Protein AF-A0A7C4GS16-F1 (afdb_monomer_lite)

Secondary structure (DSSP, 8-state):
-EEE---S---HHHHHHHHH-GGGEEEHHHHHH-GGG------GGGGGGHHHH-PPTT--EEE-SPPP-SHHHHHHHHHHHHHHHHTT--EEE----SSPPHHHHHHHHHHHT-SEE---S-S-HHHHHHHHTTSSSEE-PPPTT-----

Radius of gyration: 22.61 Å; chains: 1; bounding box: 45×37×54 Å

Structure (mmCIF, N/CA/C/O backbone):
data_AF-A0A7C4GS16-F1
#
_entry.id   AF-A0A7C4GS16-F1
#
loop_
_atom_site.group_PDB
_atom_site.id
_atom_site.type_symbol
_atom_site.label_atom_id
_atom_site.label_alt_id
_atom_site.label_comp_id
_atom_site.label_asym_id
_atom_site.label_entity_id
_atom_site.label_seq_id
_atom_site.pdbx_PDB_ins_code
_atom_site.Cartn_x
_atom_site.Cartn_y
_atom_site.Cartn_z
_atom_site.occupancy
_atom_site.B_iso_or_equiv
_atom_site.auth_seq_id
_atom_site.auth_comp_id
_atom_site.auth_asym_id
_atom_site.auth_atom_id
_atom_site.pdbx_PDB_model_num
ATOM 1 N N . MET A 1 1 ? -18.574 12.890 7.267 1.00 84.12 1 MET A N 1
ATOM 2 C CA . MET A 1 1 ? -18.112 13.097 8.654 1.00 84.12 1 MET A CA 1
ATOM 3 C C . MET A 1 1 ? -16.601 13.258 8.629 1.00 84.12 1 MET A C 1
ATOM 5 O O . MET A 1 1 ? -15.991 12.814 7.667 1.00 84.12 1 MET A O 1
ATOM 9 N N . VAL A 1 2 ? -16.020 13.928 9.618 1.00 89.62 2 VAL A N 1
ATOM 10 C CA . VAL A 1 2 ? -14.580 14.162 9.761 1.00 89.62 2 VAL A CA 1
ATOM 11 C C . VAL A 1 2 ? -14.151 13.515 11.068 1.00 89.62 2 VAL A C 1
ATOM 13 O O . VAL A 1 2 ? -14.653 13.891 12.125 1.00 89.62 2 VAL A O 1
ATOM 16 N N . PHE A 1 3 ? -13.255 12.534 10.999 1.00 90.75 3 PHE A N 1
ATOM 17 C CA . PHE A 1 3 ? -12.679 11.936 12.197 1.00 90.75 3 PHE A CA 1
ATOM 18 C C . PHE A 1 3 ? -11.596 12.857 12.766 1.00 90.75 3 PHE A C 1
ATOM 20 O O . PHE A 1 3 ? -10.610 13.163 12.093 1.00 90.75 3 PHE A O 1
ATOM 27 N N . ARG A 1 4 ? -11.792 13.327 13.999 1.00 88.94 4 ARG A N 1
ATOM 28 C CA . ARG A 1 4 ? -10.823 14.132 14.740 1.00 88.94 4 ARG A CA 1
ATOM 29 C C . ARG A 1 4 ? -9.923 13.203 15.546 1.00 88.94 4 ARG A C 1
ATOM 31 O O . ARG A 1 4 ? -10.329 12.707 16.593 1.00 88.94 4 ARG A O 1
ATOM 38 N N . LYS A 1 5 ? -8.698 13.035 15.057 1.00 83.69 5 LYS A N 1
ATOM 39 C CA . LYS A 1 5 ? -7.623 12.295 15.726 1.00 83.69 5 LYS A CA 1
ATOM 40 C C . LYS A 1 5 ? -7.205 12.981 17.031 1.00 83.69 5 LYS A C 1
ATOM 42 O O . LYS A 1 5 ? -7.205 14.217 17.097 1.00 83.69 5 LYS A O 1
ATOM 47 N N . SER A 1 6 ? -6.801 12.190 18.023 1.00 78.81 6 SER A N 1
ATOM 48 C CA . SER A 1 6 ? -6.117 12.681 19.224 1.00 78.81 6 SER A CA 1
ATOM 49 C C . SER A 1 6 ? -4.746 13.242 18.828 1.00 78.81 6 SER A C 1
ATOM 51 O O . SER A 1 6 ? -3.915 12.516 18.292 1.00 78.81 6 SER A O 1
ATOM 53 N N . LYS A 1 7 ? -4.514 14.545 19.028 1.00 78.50 7 LYS A N 1
ATOM 54 C CA . LYS A 1 7 ? -3.251 15.212 18.668 1.00 78.50 7 LYS A CA 1
ATOM 55 C C . LYS A 1 7 ? -2.955 16.387 19.592 1.00 78.50 7 LYS A C 1
ATOM 57 O O . LYS A 1 7 ? -3.867 17.114 19.983 1.00 78.50 7 LYS A O 1
ATOM 62 N N . GLU A 1 8 ? -1.674 16.614 19.866 1.00 77.75 8 GLU A N 1
ATOM 63 C CA . GLU A 1 8 ? -1.223 17.737 20.698 1.00 77.75 8 GLU A CA 1
ATOM 64 C C . GLU A 1 8 ? -1.373 19.087 19.986 1.00 77.75 8 GLU A C 1
ATOM 66 O O . GLU A 1 8 ? -1.731 20.091 20.601 1.00 77.75 8 GLU A O 1
ATOM 71 N N . ARG A 1 9 ? -1.130 19.124 18.667 1.00 85.88 9 ARG A N 1
ATOM 72 C CA . ARG A 1 9 ? -1.177 20.355 17.870 1.00 85.88 9 ARG A CA 1
ATOM 73 C C . ARG A 1 9 ? -2.302 20.320 16.844 1.00 85.88 9 ARG A C 1
ATOM 75 O O . ARG A 1 9 ? -2.371 19.432 16.002 1.00 85.88 9 ARG A O 1
ATOM 82 N N . ILE A 1 10 ? -3.147 21.347 16.874 1.00 87.69 10 ILE A N 1
ATOM 83 C CA . ILE A 1 10 ? -4.171 21.606 15.857 1.00 87.69 10 ILE A CA 1
ATOM 84 C C . ILE A 1 10 ? -3.669 22.719 14.933 1.00 87.69 10 ILE A C 1
ATOM 86 O O . ILE A 1 10 ? -3.370 23.822 15.394 1.00 87.69 10 ILE A O 1
ATOM 90 N N . TYR A 1 11 ? -3.574 22.451 13.630 1.00 91.81 11 TYR A N 1
ATOM 91 C CA . TYR A 1 11 ? -3.209 23.471 12.650 1.00 91.81 11 TYR A CA 1
ATOM 92 C C . TYR A 1 11 ? -4.380 24.422 12.366 1.00 91.81 11 TYR A C 1
ATOM 94 O O . TYR A 1 11 ? -5.551 24.067 12.506 1.00 91.81 11 TYR A O 1
ATOM 102 N N . ALA A 1 12 ? -4.071 25.641 11.916 1.00 93.81 12 ALA A N 1
ATOM 103 C CA . ALA A 1 12 ? -5.084 26.664 11.641 1.00 93.81 12 ALA A CA 1
ATOM 104 C C . ALA A 1 12 ? -6.135 26.202 10.614 1.00 93.81 12 ALA A C 1
ATOM 106 O O . ALA A 1 12 ? -7.324 26.445 10.803 1.00 93.81 12 ALA A O 1
ATOM 107 N N . TRP A 1 13 ? -5.714 25.483 9.568 1.00 93.62 13 TRP A N 1
ATOM 108 C CA . TRP A 1 13 ? -6.625 24.937 8.558 1.00 93.62 13 TRP A CA 1
ATOM 109 C C . TRP A 1 13 ? -7.568 23.869 9.136 1.00 93.62 13 TRP A C 1
ATOM 111 O O . TRP A 1 13 ? -8.729 23.788 8.746 1.00 93.62 13 TRP A O 1
ATOM 121 N N . GLU A 1 14 ? -7.111 23.084 10.113 1.00 91.25 14 GLU A N 1
ATOM 122 C CA . GLU A 1 14 ? -7.947 22.078 10.776 1.00 91.25 14 GLU A CA 1
ATOM 123 C C . GLU A 1 14 ? -8.989 22.749 11.653 1.00 91.25 14 GLU A C 1
ATOM 125 O O . GLU A 1 14 ? -10.154 22.368 11.616 1.00 91.25 14 GLU A O 1
ATOM 130 N N . LYS A 1 15 ? -8.591 23.793 12.387 1.00 91.31 15 LYS A N 1
ATOM 131 C CA . LYS A 1 15 ? -9.518 24.594 13.188 1.00 91.31 15 LYS A CA 1
ATOM 132 C C . LYS A 1 15 ? -10.648 25.159 12.322 1.00 91.31 15 LYS A C 1
ATOM 134 O O . LYS A 1 15 ? -11.808 25.006 12.685 1.00 91.31 15 LYS A O 1
ATOM 139 N N . GLN A 1 16 ? -10.325 25.685 11.138 1.00 93.56 16 GLN A N 1
ATOM 140 C CA . GLN A 1 16 ? -11.329 26.168 10.181 1.00 93.56 16 GLN A CA 1
ATOM 141 C C . GLN A 1 16 ? -12.309 25.068 9.744 1.00 93.56 16 GLN A C 1
ATOM 143 O O . GLN A 1 16 ? -13.507 25.320 9.645 1.00 93.56 16 GLN A O 1
ATOM 148 N N . ILE A 1 17 ? -11.832 23.843 9.491 1.00 92.50 17 ILE A N 1
ATOM 149 C CA . ILE A 1 17 ? -12.698 22.703 9.142 1.00 92.50 17 ILE A CA 1
ATOM 150 C C . ILE A 1 17 ? -13.620 22.341 10.314 1.00 92.50 17 ILE A C 1
ATOM 152 O O . ILE A 1 17 ? -14.816 22.134 10.105 1.00 92.50 17 ILE A O 1
ATOM 156 N N . LEU A 1 18 ? -13.072 22.278 11.531 1.00 91.31 18 LEU A N 1
ATOM 157 C CA . LEU A 1 18 ? -13.814 21.928 12.744 1.00 91.31 18 LEU A CA 1
ATOM 158 C C . LEU A 1 18 ? -14.903 22.964 13.059 1.00 91.31 18 LEU A C 1
ATOM 160 O O . LEU A 1 18 ? -16.029 22.587 13.363 1.00 91.31 18 LEU A O 1
ATOM 164 N N . GLU A 1 19 ? -14.587 24.254 12.934 1.00 92.44 19 GLU A N 1
ATOM 165 C CA . GLU A 1 19 ? -15.529 25.360 13.156 1.00 92.44 19 GLU A CA 1
ATOM 166 C C . GLU A 1 19 ? -16.594 25.451 12.061 1.00 92.44 19 GLU A C 1
ATOM 168 O O . GLU A 1 19 ? -17.741 25.791 12.338 1.00 92.44 19 GLU A O 1
ATOM 173 N N . ARG A 1 20 ? -16.239 25.128 10.812 1.00 95.12 20 ARG A N 1
ATOM 174 C CA . ARG A 1 20 ? -17.173 25.177 9.681 1.00 95.12 20 ARG A CA 1
ATOM 175 C C . ARG A 1 20 ? -18.152 24.006 9.663 1.00 95.12 20 ARG A C 1
ATOM 177 O O . ARG A 1 20 ? -19.246 24.142 9.116 1.00 95.12 20 ARG A O 1
ATOM 184 N N . TYR A 1 21 ? -17.765 22.854 10.206 1.00 93.50 21 TYR A N 1
ATOM 185 C CA . TYR A 1 21 ? -18.566 21.630 10.153 1.00 93.50 21 TYR A CA 1
ATOM 186 C C . TYR A 1 21 ? -18.682 20.914 11.510 1.00 93.50 21 TYR A C 1
ATOM 188 O O . TYR A 1 21 ? -18.446 19.703 11.556 1.00 93.50 21 TYR A O 1
ATOM 196 N N . PRO A 1 22 ? -19.079 21.602 12.597 1.00 91.31 22 PRO A N 1
ATOM 197 C CA . PRO A 1 22 ? -19.074 21.035 13.947 1.00 91.31 22 PRO A CA 1
ATOM 198 C C . PRO A 1 22 ? -19.912 19.752 14.042 1.00 91.31 22 PRO A C 1
ATOM 200 O O . PRO A 1 22 ? -19.448 18.748 14.575 1.00 91.31 22 PRO A O 1
ATOM 203 N N . ASP A 1 23 ? -21.084 19.723 13.401 1.00 93.19 23 ASP A N 1
ATOM 204 C CA . ASP A 1 23 ? -22.000 18.570 13.425 1.00 93.19 23 ASP A CA 1
ATOM 205 C C . ASP A 1 23 ? -21.508 17.362 12.616 1.00 93.19 23 ASP A C 1
ATOM 207 O O . ASP A 1 23 ? -22.062 16.264 12.699 1.00 93.19 23 ASP A O 1
ATOM 211 N N . LYS A 1 24 ? -20.477 17.553 11.785 1.00 92.31 24 LYS A N 1
ATOM 212 C CA . LYS A 1 24 ? -19.885 16.483 10.978 1.00 92.31 24 LYS A CA 1
ATOM 213 C C . LYS A 1 24 ? -18.626 15.914 11.615 1.00 92.31 24 LYS A C 1
ATOM 215 O O . LYS A 1 24 ? -18.105 14.946 11.061 1.00 92.31 24 LYS A O 1
ATOM 220 N N . VAL A 1 25 ? -18.137 16.478 12.717 1.00 91.62 25 VAL A N 1
ATOM 221 C CA . VAL A 1 25 ? -16.944 15.992 13.412 1.00 91.62 25 VAL A CA 1
ATOM 222 C C . VAL A 1 25 ? -17.319 14.855 14.356 1.00 91.62 25 VAL A C 1
ATOM 224 O O . VAL A 1 25 ? -18.277 14.943 15.120 1.00 91.62 25 VAL A O 1
ATOM 227 N N . ILE A 1 26 ? -16.548 13.776 14.298 1.00 92.00 26 ILE A N 1
ATOM 228 C CA . ILE A 1 26 ? -16.625 12.653 15.232 1.00 92.00 26 ILE A CA 1
ATOM 229 C C . ILE A 1 26 ? -15.244 12.434 15.841 1.00 92.00 26 ILE A C 1
ATOM 231 O O . ILE A 1 26 ? -14.236 12.599 15.158 1.00 92.00 26 ILE A O 1
ATOM 235 N N . ASP A 1 27 ? -15.186 12.078 17.114 1.00 91.62 27 ASP A N 1
ATOM 236 C CA . ASP A 1 27 ? -13.947 11.759 17.816 1.00 91.62 27 ASP A CA 1
ATOM 237 C C . ASP A 1 27 ? -13.863 10.271 18.155 1.00 91.62 27 ASP A C 1
ATOM 239 O O . ASP A 1 27 ? -14.749 9.470 17.834 1.00 91.62 27 ASP A O 1
ATOM 243 N N . VAL A 1 28 ? -12.747 9.902 18.772 1.00 92.38 28 VAL A N 1
ATOM 244 C CA . VAL A 1 28 ? -12.413 8.522 19.110 1.00 92.38 28 VAL A CA 1
ATOM 245 C C . VAL A 1 28 ? -13.398 7.900 20.104 1.00 92.38 28 VAL A C 1
ATOM 247 O O . VAL A 1 28 ? -13.783 6.744 19.931 1.00 92.38 28 VAL A O 1
ATOM 250 N N . GLU A 1 29 ? -13.922 8.680 21.055 1.00 92.38 29 GLU A N 1
ATOM 251 C CA . GLU A 1 29 ? -14.942 8.222 22.003 1.00 92.38 29 GLU A CA 1
ATOM 252 C C . GLU A 1 29 ? -16.239 7.838 21.279 1.00 92.38 29 GLU A C 1
ATOM 254 O O . GLU A 1 29 ? -16.816 6.771 21.525 1.00 92.38 29 GLU A O 1
ATOM 259 N N . ARG A 1 30 ? -16.696 8.675 20.338 1.00 93.19 30 ARG A N 1
ATOM 260 C CA . ARG A 1 30 ? -17.885 8.360 19.543 1.00 93.19 30 ARG A CA 1
ATOM 261 C C . ARG A 1 30 ? -17.676 7.127 18.670 1.00 93.19 30 ARG A C 1
ATOM 263 O O . ARG A 1 30 ? -18.581 6.293 18.590 1.00 93.19 30 ARG A O 1
ATOM 270 N N . VAL A 1 31 ? -16.504 6.993 18.045 1.00 94.75 31 VAL A N 1
ATOM 271 C CA . VAL A 1 31 ? -16.159 5.804 17.252 1.00 94.75 31 VAL A CA 1
ATOM 272 C C . VAL A 1 31 ? -16.192 4.550 18.127 1.00 94.75 31 VAL A C 1
ATOM 274 O O . VAL A 1 31 ? -16.874 3.592 17.769 1.00 94.75 31 VAL A O 1
ATOM 277 N N . SER A 1 32 ? -15.554 4.581 19.302 1.00 95.25 32 SER A N 1
ATOM 278 C CA . SER A 1 32 ? -15.529 3.468 20.262 1.00 95.25 32 SER A CA 1
ATOM 279 C C . SER A 1 32 ? -16.941 3.004 20.663 1.00 95.25 32 SER A C 1
ATOM 281 O O . SER A 1 32 ? -17.233 1.804 20.704 1.00 95.25 32 SER A O 1
ATOM 283 N N . LYS A 1 33 ? -17.877 3.945 20.862 1.00 95.38 33 LYS A N 1
ATOM 284 C CA . LYS A 1 33 ? -19.272 3.639 21.231 1.00 95.38 33 LYS A CA 1
ATOM 285 C C . LYS A 1 33 ? -20.139 3.159 20.059 1.00 95.38 33 LYS A C 1
ATOM 287 O O . LYS A 1 33 ? -21.044 2.354 20.280 1.00 95.38 33 LYS A O 1
ATOM 292 N N . GLN A 1 34 ? -19.889 3.624 18.831 1.00 94.69 34 GLN A N 1
ATOM 293 C CA . GLN A 1 34 ? -20.780 3.435 17.668 1.00 94.69 34 GLN A CA 1
ATOM 294 C C . GLN A 1 34 ? -20.175 2.596 16.524 1.00 94.69 34 GLN A C 1
ATOM 296 O O . GLN A 1 34 ? -20.592 2.739 15.376 1.00 94.69 34 GLN A O 1
ATOM 301 N N . GLN A 1 35 ? -19.236 1.693 16.824 1.00 94.56 35 GLN A N 1
ATOM 302 C CA . GLN A 1 35 ? -18.454 0.933 15.830 1.00 94.56 35 GLN A CA 1
ATOM 303 C C . GLN A 1 35 ? -19.284 0.228 14.737 1.00 94.56 35 GLN A C 1
ATOM 305 O O . GLN A 1 35 ? -18.888 0.229 13.579 1.00 94.56 35 GLN A O 1
ATOM 310 N N . GLN A 1 36 ? -20.463 -0.315 15.064 1.00 94.44 36 GLN A N 1
ATOM 311 C CA . GLN A 1 36 ? -21.333 -1.029 14.107 1.00 94.44 36 GLN A CA 1
ATOM 312 C C . GLN A 1 36 ? -21.942 -0.140 13.004 1.00 94.44 36 GLN A C 1
ATOM 314 O O . GLN A 1 36 ? -22.469 -0.652 12.023 1.00 94.44 36 GLN A O 1
ATOM 319 N N . ASN A 1 37 ? -21.881 1.184 13.168 1.00 93.62 37 ASN A N 1
ATOM 320 C CA . ASN A 1 37 ? -22.466 2.162 12.248 1.00 93.62 37 ASN A CA 1
ATOM 321 C C . ASN A 1 37 ? -21.398 2.981 11.505 1.00 93.62 37 ASN A C 1
ATOM 323 O O . ASN A 1 37 ? -21.733 3.974 10.857 1.00 93.62 37 ASN A O 1
ATOM 327 N N . ILE A 1 38 ? -20.114 2.636 11.655 1.00 93.38 38 ILE A N 1
ATOM 328 C CA . ILE A 1 38 ? -18.996 3.461 11.192 1.00 93.38 38 ILE A CA 1
ATOM 329 C C . ILE A 1 38 ? -18.026 2.614 10.374 1.00 93.38 38 ILE A C 1
ATOM 331 O O . ILE A 1 38 ? -17.520 1.598 10.837 1.00 93.38 38 ILE A O 1
ATOM 335 N N . ILE A 1 39 ? -17.700 3.106 9.179 1.00 94.81 39 ILE A N 1
ATOM 336 C CA . ILE A 1 39 ? -16.483 2.723 8.466 1.00 94.81 39 ILE A CA 1
ATOM 337 C C . ILE A 1 39 ? -15.460 3.820 8.745 1.00 94.81 39 ILE A C 1
ATOM 339 O O . ILE A 1 39 ? -15.665 4.973 8.359 1.00 94.81 39 ILE A O 1
ATOM 343 N N . LEU A 1 40 ? -14.383 3.474 9.449 1.00 94.25 40 LEU A N 1
ATOM 344 C CA . LEU A 1 40 ? -13.313 4.411 9.769 1.00 94.25 40 LEU A CA 1
ATOM 345 C C . LEU A 1 40 ? -12.168 4.259 8.767 1.00 94.25 40 LEU A C 1
ATOM 347 O O . LEU A 1 40 ? -11.556 3.200 8.665 1.00 94.25 40 LEU A O 1
ATOM 351 N N . THR A 1 41 ? -11.858 5.337 8.055 1.00 92.62 41 THR A N 1
ATOM 352 C CA . THR A 1 41 ? -10.664 5.427 7.211 1.00 92.62 41 THR A CA 1
ATOM 353 C C . THR A 1 41 ? -9.496 5.936 8.046 1.00 92.62 41 THR A C 1
ATOM 355 O O . THR A 1 41 ? -9.551 7.055 8.560 1.00 92.62 41 THR A O 1
ATOM 358 N N . MET A 1 42 ? -8.444 5.135 8.159 1.00 87.31 42 MET A N 1
ATOM 359 C CA . MET A 1 42 ? -7.240 5.461 8.919 1.00 87.31 42 MET A CA 1
ATOM 360 C C . MET A 1 42 ? -5.993 5.155 8.095 1.00 87.31 42 MET A C 1
ATOM 362 O O . MET A 1 42 ? -5.992 4.223 7.290 1.00 87.31 42 MET A O 1
ATOM 366 N N . SER A 1 43 ? -4.945 5.954 8.281 1.00 86.62 43 SER A N 1
ATOM 367 C CA . SER A 1 43 ? -3.619 5.635 7.757 1.00 86.62 43 SER A CA 1
ATOM 368 C C . SER A 1 43 ? -2.877 4.701 8.717 1.00 86.62 43 SER A C 1
ATOM 370 O O . SER A 1 43 ? -3.300 4.504 9.856 1.00 86.62 43 SER A O 1
ATOM 372 N N . LEU A 1 44 ? -1.748 4.144 8.272 1.00 84.19 44 LEU A N 1
ATOM 373 C CA . LEU A 1 44 ? -0.853 3.359 9.132 1.00 84.19 44 LEU A CA 1
ATOM 374 C C . LEU A 1 44 ? -0.387 4.146 10.366 1.00 84.19 44 LEU A C 1
ATOM 376 O O . LEU A 1 44 ? -0.207 3.569 11.433 1.00 84.19 44 LEU A O 1
ATOM 380 N N . TYR A 1 45 ? -0.252 5.466 10.231 1.00 83.00 45 TYR A N 1
ATOM 381 C CA . TYR A 1 45 ? 0.179 6.367 11.300 1.00 83.00 45 TYR A CA 1
ATOM 382 C C . TYR A 1 45 ? -0.924 6.735 12.293 1.00 83.00 45 TYR A C 1
ATOM 384 O O . TYR A 1 45 ? -0.682 7.578 13.144 1.00 83.00 45 TYR A O 1
ATOM 392 N N . ASP A 1 46 ? -2.122 6.167 12.135 1.00 88.75 46 ASP A N 1
ATOM 393 C CA . ASP A 1 46 ? -3.271 6.409 13.011 1.00 88.75 46 ASP A CA 1
ATOM 394 C C . ASP A 1 46 ? -3.666 5.148 13.800 1.00 88.75 46 ASP A C 1
ATOM 396 O O . ASP A 1 46 ? -4.734 5.096 14.417 1.00 88.75 46 ASP A O 1
ATOM 400 N N . LEU A 1 47 ? -2.856 4.084 13.733 1.00 90.38 47 LEU A N 1
ATOM 401 C CA . LEU A 1 47 ? -3.157 2.805 14.381 1.00 90.38 47 LEU A CA 1
ATOM 402 C C . LEU A 1 47 ? -3.141 2.909 15.911 1.00 90.38 47 LEU A C 1
ATOM 404 O O . LEU A 1 47 ? -3.808 2.125 16.579 1.00 90.38 47 LEU A O 1
ATOM 408 N N . GLU A 1 48 ? -2.466 3.905 16.482 1.00 90.06 48 GLU A N 1
ATOM 409 C CA . GLU A 1 48 ? -2.493 4.192 17.916 1.00 90.06 48 GLU A CA 1
ATOM 410 C C . GLU A 1 48 ? -3.894 4.563 18.418 1.00 90.06 48 GLU A C 1
ATOM 412 O O . GLU A 1 48 ? -4.226 4.297 19.573 1.00 90.06 48 GLU A O 1
ATOM 417 N N . GLN A 1 49 ? -4.766 5.077 17.542 1.00 92.06 49 GLN A N 1
ATOM 418 C CA . GLN A 1 49 ? -6.162 5.360 17.889 1.00 92.06 49 GLN A CA 1
ATOM 419 C C . GLN A 1 49 ? -6.923 4.077 18.270 1.00 92.06 49 GLN A C 1
ATOM 421 O O . GLN A 1 49 ? -7.925 4.142 18.981 1.00 92.06 49 GLN A O 1
ATOM 426 N N . LEU A 1 50 ? -6.451 2.893 17.848 1.00 94.31 50 LEU A N 1
ATOM 427 C CA . LEU A 1 50 ? -7.058 1.609 18.211 1.00 94.31 50 LEU A CA 1
ATOM 428 C C . LEU A 1 50 ? -7.024 1.342 19.724 1.00 94.31 50 LEU A C 1
ATOM 430 O O . LEU A 1 50 ? -7.909 0.646 20.226 1.00 94.31 50 LEU A O 1
ATOM 434 N N . VAL A 1 51 ? -6.073 1.941 20.452 1.00 94.38 51 VAL A N 1
ATOM 435 C CA . VAL A 1 51 ? -5.970 1.844 21.919 1.00 94.38 51 VAL A CA 1
ATOM 436 C C . VAL A 1 51 ? -7.219 2.387 22.602 1.00 94.38 51 VAL A C 1
ATOM 438 O O . VAL A 1 51 ? -7.718 1.766 23.540 1.00 94.38 51 VAL A O 1
ATOM 441 N N . GLU A 1 52 ? -7.748 3.503 22.108 1.00 94.00 52 GLU A N 1
ATOM 442 C CA . GLU A 1 52 ? -8.970 4.126 22.619 1.00 94.00 52 GLU A CA 1
ATOM 443 C C . GLU A 1 52 ? -10.230 3.549 21.952 1.00 94.00 52 GLU A C 1
ATOM 445 O O . GLU A 1 52 ? -11.269 3.393 22.598 1.00 94.00 52 GLU A O 1
ATOM 450 N N . ILE A 1 53 ? -10.155 3.190 20.663 1.00 95.44 53 ILE A N 1
ATOM 451 C CA . ILE A 1 53 ? -11.301 2.619 19.940 1.00 95.44 53 ILE A CA 1
ATOM 452 C C . ILE A 1 53 ? -11.695 1.264 20.528 1.00 95.44 53 ILE A C 1
ATOM 454 O O . ILE A 1 53 ? -12.893 1.029 20.678 1.00 95.44 53 ILE A O 1
ATOM 458 N N . GLN A 1 54 ? -10.722 0.404 20.860 1.00 96.00 54 GLN A N 1
ATOM 459 C CA . GLN A 1 54 ? -10.930 -0.980 21.312 1.00 96.00 54 GLN A CA 1
ATOM 460 C C . GLN A 1 54 ? -11.929 -1.721 20.403 1.00 96.00 54 GLN A C 1
ATOM 462 O O . GLN A 1 54 ? -13.108 -1.871 20.754 1.00 96.00 54 GLN A O 1
ATOM 467 N N . PRO A 1 55 ? -11.502 -2.132 19.192 1.00 96.62 55 PRO A N 1
ATOM 468 C CA . PRO A 1 55 ? -12.380 -2.787 18.230 1.00 96.62 55 PRO A CA 1
ATOM 469 C C . PRO A 1 55 ? -13.118 -3.985 18.839 1.00 96.62 55 PRO A C 1
ATOM 471 O O . PRO A 1 55 ? -12.517 -4.841 19.487 1.00 96.62 55 PRO A O 1
ATOM 474 N N . LYS A 1 56 ? -14.436 -4.039 18.649 1.00 96.31 56 LYS A N 1
ATOM 475 C CA . LYS A 1 56 ? -15.280 -5.111 19.186 1.00 96.31 56 LYS A CA 1
ATOM 476 C C . LYS A 1 56 ? -15.105 -6.398 18.368 1.00 96.31 56 LYS A C 1
ATOM 478 O O . LYS A 1 56 ? -14.850 -6.333 17.164 1.00 96.31 56 LYS A O 1
ATOM 483 N N . PRO A 1 57 ? -15.310 -7.582 18.977 1.00 95.31 57 PRO A N 1
ATOM 484 C CA . PRO A 1 57 ? -15.340 -8.838 18.233 1.00 95.31 57 PRO A CA 1
ATOM 485 C C . PRO A 1 57 ? -16.290 -8.762 17.029 1.00 95.31 57 PRO A C 1
ATOM 487 O O . PRO A 1 57 ? -17.432 -8.324 17.161 1.00 95.31 57 PRO A O 1
ATOM 490 N N . GLY A 1 58 ? -15.804 -9.182 15.858 1.00 93.62 58 GLY A N 1
ATOM 491 C CA . GLY A 1 58 ? -16.526 -9.078 14.585 1.00 93.62 58 GLY A CA 1
ATOM 492 C C . GLY A 1 58 ? -16.146 -7.864 13.726 1.00 93.62 58 GLY A C 1
ATOM 493 O O . GLY A 1 58 ? -16.552 -7.803 12.567 1.00 93.62 58 GLY A O 1
ATOM 494 N N . SER A 1 59 ? -15.344 -6.926 14.240 1.00 96.31 59 SER A N 1
ATOM 495 C CA . SER A 1 59 ? -14.695 -5.894 13.421 1.00 96.31 59 SER A CA 1
ATOM 496 C C . SER A 1 59 ? -13.714 -6.505 12.413 1.00 96.31 59 SER A C 1
ATOM 498 O O . SER A 1 59 ? -13.220 -7.612 12.605 1.00 96.31 59 SER A O 1
ATOM 500 N N . CYS A 1 60 ? -13.407 -5.778 11.337 1.00 96.12 60 CYS A N 1
ATOM 501 C CA . CYS A 1 60 ? -12.410 -6.180 10.346 1.00 96.12 60 CYS A CA 1
ATOM 502 C C . CYS A 1 60 ? -11.615 -4.979 9.833 1.00 96.12 60 CYS A C 1
ATOM 504 O O . CYS A 1 60 ? -12.025 -3.830 10.012 1.00 96.12 60 CYS A O 1
ATOM 506 N N . TYR A 1 61 ? -10.488 -5.259 9.184 1.00 95.88 61 TYR A N 1
ATOM 507 C CA . TYR A 1 61 ? -9.657 -4.254 8.539 1.00 95.88 61 TYR A CA 1
ATOM 508 C C . TYR A 1 61 ? -9.600 -4.505 7.034 1.00 95.88 61 TYR A C 1
ATOM 510 O O . TYR A 1 61 ? -9.237 -5.594 6.588 1.00 95.88 61 TYR A O 1
ATOM 518 N N . VAL A 1 62 ? -9.937 -3.491 6.240 1.00 96.00 62 VAL A N 1
ATOM 519 C CA . VAL A 1 62 ? -9.799 -3.540 4.782 1.00 96.00 62 VAL A CA 1
ATOM 520 C C . VAL A 1 62 ? -8.478 -2.882 4.408 1.00 96.00 62 VAL A C 1
ATOM 522 O O . VAL A 1 62 ? -8.337 -1.663 4.481 1.00 96.00 62 VAL A O 1
ATOM 525 N N . PHE A 1 63 ? -7.505 -3.692 4.003 1.00 94.12 63 PHE A N 1
ATOM 526 C CA . PHE A 1 63 ? -6.235 -3.205 3.485 1.00 94.12 63 PHE A CA 1
ATOM 527 C C . PHE A 1 63 ? -6.411 -2.841 2.011 1.00 94.12 63 PHE A C 1
ATOM 529 O O . PHE A 1 63 ? -6.492 -3.716 1.152 1.00 94.12 63 PHE A O 1
ATOM 536 N N . SER A 1 64 ? -6.516 -1.539 1.742 1.00 92.56 64 SER A N 1
ATOM 537 C CA . SER A 1 64 ? -6.762 -0.972 0.410 1.00 92.56 64 SER A CA 1
ATOM 538 C C . SER A 1 64 ? -5.585 -0.122 -0.079 1.00 92.56 64 SER A C 1
ATOM 540 O O . SER A 1 64 ? -5.764 0.988 -0.581 1.00 92.56 64 SER A O 1
ATOM 542 N N . SER A 1 65 ? -4.376 -0.661 0.056 1.00 90.12 65 SER A N 1
ATOM 543 C CA . SER A 1 65 ? -3.113 -0.036 -0.353 1.00 90.12 65 SER A CA 1
ATOM 544 C C . SER A 1 65 ? -2.243 -1.057 -1.085 1.00 90.12 65 SER A C 1
ATOM 546 O O . SER A 1 65 ? -2.532 -2.249 -1.033 1.00 90.12 65 SER A O 1
ATOM 548 N N . SER A 1 66 ? -1.207 -0.593 -1.785 1.00 88.62 66 SER A N 1
ATOM 549 C CA . SER A 1 66 ? -0.248 -1.483 -2.446 1.00 88.62 66 SER A CA 1
ATOM 550 C C . SER A 1 66 ? 0.550 -2.300 -1.432 1.00 88.62 66 SER A C 1
ATOM 552 O O . SER A 1 66 ? 0.798 -1.840 -0.313 1.00 88.62 66 SER A O 1
ATOM 554 N N . GLU A 1 67 ? 1.005 -3.477 -1.850 1.00 88.38 67 GLU A N 1
ATOM 555 C CA . GLU A 1 67 ? 1.962 -4.276 -1.092 1.00 88.38 67 GLU A CA 1
ATOM 556 C C . GLU A 1 67 ? 3.284 -3.516 -0.873 1.00 88.38 67 GLU A C 1
ATOM 558 O O . GLU A 1 67 ? 3.642 -2.642 -1.676 1.00 88.38 67 GLU A O 1
ATOM 563 N N . PRO A 1 68 ? 4.020 -3.827 0.210 1.00 91.00 68 PRO A N 1
ATOM 564 C CA . PRO A 1 68 ? 5.352 -3.277 0.411 1.00 91.00 68 PRO A CA 1
ATOM 565 C C . PRO A 1 68 ? 6.284 -3.681 -0.738 1.00 91.00 68 PRO A C 1
ATOM 567 O O . PRO A 1 68 ? 6.271 -4.822 -1.196 1.00 91.00 68 PRO A O 1
ATOM 570 N N . PHE A 1 69 ? 7.083 -2.726 -1.214 1.00 87.81 69 PHE A N 1
ATOM 571 C CA . PHE A 1 69 ? 8.031 -2.926 -2.319 1.00 87.81 69 PHE A CA 1
ATOM 572 C C . PHE A 1 69 ? 9.468 -2.525 -1.963 1.00 87.81 69 PHE A C 1
ATOM 574 O O . PHE A 1 69 ? 10.358 -2.607 -2.808 1.00 87.81 69 PHE A O 1
ATOM 581 N N . ASN A 1 70 ? 9.688 -2.072 -0.730 1.00 89.88 70 ASN A N 1
ATOM 582 C CA . ASN A 1 70 ? 10.998 -1.787 -0.165 1.00 89.88 70 ASN A CA 1
ATOM 583 C C . ASN A 1 70 ? 11.008 -2.147 1.331 1.00 89.88 70 ASN A C 1
ATOM 585 O O . ASN A 1 70 ? 9.954 -2.353 1.933 1.00 89.88 70 ASN A O 1
ATOM 589 N N . GLU A 1 71 ? 12.202 -2.192 1.916 1.00 92.56 71 GLU A N 1
ATOM 590 C CA . GLU A 1 71 ? 12.431 -2.590 3.312 1.00 92.56 71 GLU A CA 1
ATOM 591 C C . GLU A 1 71 ? 11.656 -1.726 4.323 1.00 92.56 71 GLU A C 1
ATOM 593 O O . GLU A 1 71 ? 11.055 -2.247 5.259 1.00 92.56 71 GLU A O 1
ATOM 598 N N . GLU A 1 72 ? 11.611 -0.406 4.123 1.00 92.56 72 GLU A N 1
ATOM 599 C CA . GLU A 1 72 ? 10.891 0.508 5.021 1.00 92.56 72 GLU A CA 1
ATOM 600 C C . GLU A 1 72 ? 9.392 0.180 5.060 1.00 92.56 72 GLU A C 1
ATOM 602 O O . GLU A 1 72 ? 8.786 0.090 6.130 1.00 92.56 72 GLU A O 1
ATOM 607 N N . MET A 1 73 ? 8.803 -0.082 3.893 1.00 93.12 73 MET A N 1
ATOM 608 C CA . MET A 1 73 ? 7.400 -0.461 3.789 1.00 93.12 73 MET A CA 1
ATOM 609 C C . MET A 1 73 ? 7.122 -1.857 4.343 1.00 93.12 73 MET A C 1
ATOM 611 O O . MET A 1 73 ? 6.030 -2.082 4.863 1.00 93.12 73 MET A O 1
ATOM 615 N N . GLU A 1 74 ? 8.066 -2.796 4.241 1.00 94.88 74 GLU A N 1
ATOM 616 C CA . GLU A 1 74 ? 7.934 -4.116 4.872 1.00 94.88 74 GLU A CA 1
ATOM 617 C C . GLU A 1 74 ? 7.823 -3.973 6.394 1.00 94.88 74 GLU A C 1
ATOM 619 O O . GLU A 1 74 ? 6.895 -4.519 6.993 1.00 94.88 74 GLU A O 1
ATOM 624 N N . ILE A 1 75 ? 8.678 -3.147 7.006 1.00 95.31 75 ILE A N 1
ATOM 625 C CA . ILE A 1 75 ? 8.638 -2.855 8.447 1.00 95.31 75 ILE A CA 1
ATOM 626 C C . ILE A 1 75 ? 7.300 -2.211 8.843 1.00 95.31 75 ILE A C 1
ATOM 628 O O . ILE A 1 75 ? 6.689 -2.586 9.850 1.00 95.31 75 ILE A O 1
ATOM 632 N N . ASP A 1 76 ? 6.810 -1.250 8.062 1.00 93.69 76 ASP A N 1
ATOM 633 C CA . ASP A 1 76 ? 5.518 -0.610 8.325 1.00 93.69 76 ASP A CA 1
ATOM 634 C C . ASP A 1 76 ? 4.337 -1.578 8.165 1.00 93.69 76 ASP A C 1
ATOM 636 O O . ASP A 1 76 ? 3.383 -1.545 8.953 1.00 93.69 76 ASP A O 1
ATOM 640 N N . PHE A 1 77 ? 4.409 -2.492 7.198 1.00 94.69 77 PHE A N 1
ATOM 641 C CA . PHE A 1 77 ? 3.404 -3.532 7.019 1.00 94.69 77 PHE A CA 1
ATOM 642 C C . PHE A 1 77 ? 3.409 -4.537 8.180 1.00 94.69 77 PHE A C 1
ATOM 644 O O . PHE A 1 77 ? 2.344 -4.911 8.674 1.00 94.69 77 PHE A O 1
ATOM 651 N N . GLU A 1 78 ? 4.578 -4.924 8.692 1.00 95.75 78 GLU A N 1
ATOM 652 C CA . GLU A 1 78 ? 4.675 -5.769 9.887 1.00 95.75 78 GLU A CA 1
ATOM 653 C C . GLU A 1 78 ? 4.041 -5.105 11.115 1.00 95.75 78 GLU A C 1
ATOM 655 O O . GLU A 1 78 ? 3.309 -5.755 11.868 1.00 95.75 78 GLU A O 1
ATOM 660 N N . ARG A 1 79 ? 4.254 -3.795 11.305 1.00 94.88 79 ARG A N 1
ATOM 661 C CA . ARG A 1 79 ? 3.598 -3.026 12.377 1.00 94.88 79 ARG A CA 1
ATOM 662 C C . ARG A 1 79 ? 2.080 -3.076 12.250 1.00 94.88 79 ARG A C 1
ATOM 664 O O . ARG A 1 79 ? 1.410 -3.342 13.250 1.00 94.88 79 ARG A O 1
ATOM 671 N N . LEU A 1 80 ? 1.539 -2.879 11.044 1.00 95.12 80 LEU A N 1
ATOM 6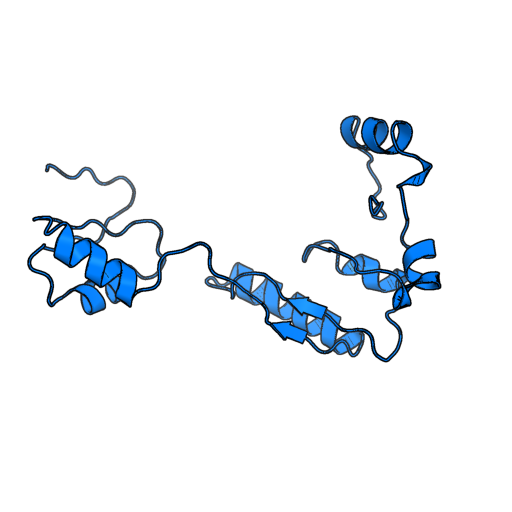72 C CA . LEU A 1 80 ? 0.105 -3.036 10.785 1.00 95.12 80 LEU A CA 1
ATOM 673 C C . LEU A 1 80 ? -0.376 -4.425 11.201 1.00 95.12 80 LEU A C 1
ATOM 675 O O . LEU A 1 80 ? -1.298 -4.538 12.005 1.00 95.12 80 LEU A O 1
ATOM 679 N N . VAL A 1 81 ? 0.258 -5.480 10.685 1.00 95.56 81 VAL A N 1
ATOM 680 C CA . VAL A 1 81 ? -0.140 -6.868 10.958 1.00 95.56 81 VAL A CA 1
ATOM 681 C C . VAL A 1 81 ? -0.125 -7.165 12.459 1.00 95.56 81 VAL A C 1
ATOM 683 O O . VAL A 1 81 ? -1.038 -7.822 12.966 1.00 95.56 81 VAL A O 1
ATOM 686 N N . ASN A 1 82 ? 0.860 -6.646 13.192 1.00 96.69 82 ASN A N 1
ATOM 687 C CA . ASN A 1 82 ? 0.947 -6.808 14.642 1.00 96.69 82 ASN A CA 1
ATOM 688 C C . ASN A 1 82 ? -0.208 -6.119 15.382 1.00 96.69 82 ASN A C 1
ATOM 690 O O . ASN A 1 82 ? -0.808 -6.733 16.266 1.00 96.69 82 ASN A O 1
ATOM 694 N N . TRP A 1 83 ? -0.577 -4.896 14.991 1.00 96.81 83 TRP A N 1
ATOM 695 C CA . TRP A 1 83 ? -1.754 -4.208 15.532 1.00 96.81 83 TRP A CA 1
ATOM 696 C C . TRP A 1 83 ? -3.050 -4.973 15.250 1.00 96.81 83 TRP A C 1
ATOM 698 O O . TRP A 1 83 ? -3.858 -5.182 16.157 1.00 96.81 83 TRP A O 1
ATOM 708 N N . LEU A 1 84 ? -3.238 -5.444 14.014 1.00 95.94 84 LEU A N 1
ATOM 709 C CA . LEU A 1 84 ? -4.424 -6.216 13.640 1.00 95.94 84 LEU A CA 1
ATOM 710 C C . LEU A 1 84 ? -4.516 -7.520 14.439 1.00 95.94 84 LEU A C 1
ATOM 712 O O . LEU A 1 84 ? -5.584 -7.852 14.951 1.00 95.94 84 LEU A O 1
ATOM 716 N N . ARG A 1 85 ? -3.391 -8.225 14.615 1.00 96.62 85 ARG A N 1
ATOM 717 C CA . ARG A 1 85 ? -3.321 -9.441 15.434 1.00 96.62 85 ARG A CA 1
ATOM 718 C C . ARG A 1 85 ? -3.661 -9.160 16.895 1.00 96.62 85 ARG A C 1
ATOM 720 O O . ARG A 1 85 ? -4.409 -9.934 17.484 1.00 96.62 85 ARG A O 1
ATOM 727 N N . HIS A 1 86 ? -3.137 -8.074 17.462 1.00 96.06 86 HIS A N 1
ATOM 728 C CA . HIS A 1 86 ? -3.392 -7.695 18.852 1.00 96.06 86 HIS A CA 1
ATOM 729 C C . HIS A 1 86 ? -4.892 -7.507 19.131 1.00 96.06 86 HIS A C 1
ATOM 731 O O . HIS A 1 86 ? -5.386 -7.985 20.149 1.00 96.06 86 HIS A O 1
ATOM 737 N N . TYR A 1 87 ? -5.622 -6.886 18.200 1.00 96.25 87 TYR A N 1
ATOM 738 C CA . TYR A 1 87 ? -7.064 -6.646 18.327 1.00 96.25 87 TYR A CA 1
ATOM 739 C C . TYR A 1 87 ? -7.956 -7.726 17.699 1.00 96.25 87 TYR A C 1
ATOM 741 O O . TYR A 1 87 ? -9.176 -7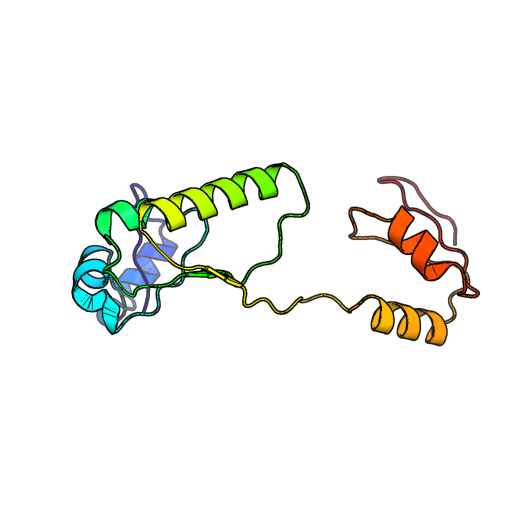.580 17.689 1.00 96.25 87 TYR A O 1
ATOM 749 N N . GLY A 1 88 ? -7.381 -8.805 17.159 1.00 96.25 88 GLY A N 1
ATOM 750 C CA . GLY A 1 88 ? -8.150 -9.871 16.513 1.00 96.25 88 GLY A CA 1
ATOM 751 C C . GLY A 1 88 ? -8.901 -9.419 15.254 1.00 96.25 88 GLY A C 1
ATOM 752 O O . GLY A 1 88 ? -9.983 -9.930 14.971 1.00 96.25 88 GLY A O 1
ATOM 753 N N . LEU A 1 89 ? -8.349 -8.458 14.508 1.00 96.62 89 LEU A N 1
ATOM 754 C CA . LEU A 1 89 ? -8.944 -7.919 13.288 1.00 96.62 89 LEU A CA 1
ATOM 755 C C . LEU A 1 89 ? -8.542 -8.758 12.063 1.00 96.62 89 LEU A C 1
ATOM 757 O O . LEU A 1 89 ? -7.379 -8.709 11.654 1.00 96.62 89 LEU A O 1
ATOM 761 N N . PRO A 1 90 ? -9.468 -9.493 11.419 1.00 96.62 90 PRO A N 1
ATOM 762 C CA . PRO A 1 90 ? -9.193 -10.112 10.131 1.00 96.62 90 PRO A CA 1
ATOM 763 C C . PRO A 1 90 ? -8.920 -9.040 9.069 1.00 96.62 90 PRO A C 1
ATOM 765 O O . PRO A 1 90 ? -9.658 -8.055 8.949 1.00 96.62 90 PRO A O 1
ATOM 768 N N . GLN A 1 91 ? -7.860 -9.259 8.291 1.00 95.31 91 GLN A N 1
ATOM 769 C CA . GLN A 1 91 ? -7.453 -8.398 7.186 1.00 95.31 91 GLN A CA 1
ATOM 770 C C . GLN A 1 91 ? -8.066 -8.888 5.871 1.00 95.31 91 GLN A C 1
ATOM 772 O O . GLN A 1 91 ? -7.862 -10.033 5.471 1.00 95.31 91 GLN A O 1
ATOM 777 N N . TYR A 1 92 ? -8.751 -7.995 5.163 1.00 95.56 92 TYR A N 1
ATOM 778 C CA . TYR A 1 92 ? -9.194 -8.203 3.789 1.00 95.56 92 TYR A CA 1
ATOM 779 C C . TYR A 1 92 ? -8.351 -7.342 2.858 1.00 95.56 92 TYR A C 1
ATOM 781 O O . TYR A 1 92 ? -8.400 -6.116 2.936 1.00 95.56 92 TYR A O 1
ATOM 789 N N . HIS A 1 93 ? -7.577 -7.972 1.978 1.00 93.75 93 HIS A N 1
ATOM 790 C CA . HIS A 1 93 ? -6.809 -7.251 0.971 1.00 93.75 93 HIS A CA 1
ATOM 791 C C . HIS A 1 93 ? -7.713 -6.907 -0.219 1.00 93.75 93 HIS A C 1
ATOM 793 O O . HIS A 1 93 ? -8.159 -7.791 -0.948 1.00 93.75 93 HIS A O 1
ATOM 799 N N . VAL A 1 94 ? -8.001 -5.617 -0.392 1.00 93.94 94 VAL A N 1
ATOM 800 C CA . VAL A 1 94 ? -8.853 -5.091 -1.462 1.00 93.94 94 VAL A CA 1
ATOM 801 C C . VAL A 1 94 ? -8.133 -3.919 -2.112 1.00 93.94 94 VAL A C 1
ATOM 803 O O . VAL A 1 94 ? -8.357 -2.766 -1.763 1.00 93.94 94 VAL A O 1
ATOM 806 N N . HIS A 1 95 ? -7.246 -4.215 -3.057 1.00 91.00 95 HIS A N 1
ATOM 807 C CA . HIS A 1 95 ? -6.461 -3.209 -3.761 1.00 91.00 95 HIS A CA 1
ATOM 808 C C . HIS A 1 95 ? -6.726 -3.252 -5.267 1.00 91.00 95 HIS A C 1
ATOM 810 O O . HIS A 1 95 ? -6.804 -4.316 -5.881 1.00 91.00 95 HIS A O 1
ATOM 816 N N . VAL A 1 96 ? -6.834 -2.068 -5.869 1.00 89.38 96 VAL A N 1
ATOM 817 C CA . VAL A 1 96 ? -6.830 -1.888 -7.321 1.00 89.38 96 VAL A CA 1
ATOM 818 C C . VAL A 1 96 ? -5.619 -1.035 -7.664 1.00 89.38 96 VAL A C 1
ATOM 820 O O . VAL A 1 96 ? -5.520 0.109 -7.222 1.00 89.38 96 VAL A O 1
ATOM 823 N N . SER A 1 97 ? -4.699 -1.597 -8.449 1.00 88.44 97 SER A N 1
ATOM 824 C CA . SER A 1 97 ? -3.490 -0.885 -8.859 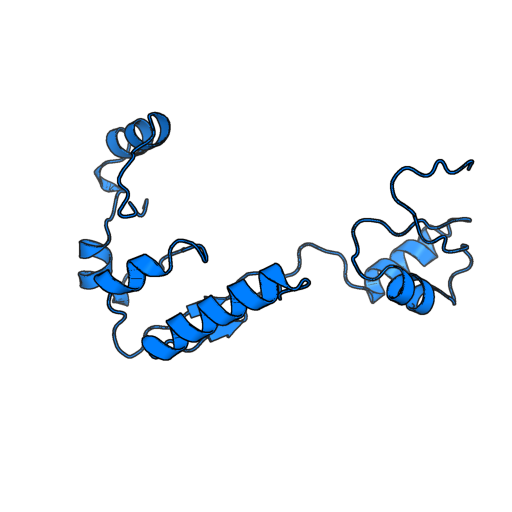1.00 88.44 97 SER A CA 1
ATOM 825 C C . SER A 1 97 ? -3.833 0.314 -9.742 1.00 88.44 97 SER A C 1
ATOM 827 O O . SER A 1 97 ? -4.627 0.205 -10.677 1.00 88.44 97 SER A O 1
ATOM 829 N N . GLY A 1 98 ? -3.182 1.448 -9.478 1.00 90.69 98 GLY A N 1
ATOM 830 C CA . GLY A 1 98 ? -3.214 2.618 -10.358 1.00 90.69 98 GLY A CA 1
ATOM 831 C C . GLY A 1 98 ? -2.319 2.484 -11.596 1.00 90.69 98 GLY A C 1
ATOM 832 O O . GLY A 1 98 ? -2.344 3.360 -12.459 1.00 90.69 98 GLY A O 1
ATOM 833 N N . HIS A 1 99 ? -1.525 1.411 -11.702 1.00 92.75 99 HIS A N 1
ATOM 834 C CA . HIS A 1 99 ? -0.590 1.193 -12.803 1.00 92.75 99 HIS A CA 1
ATOM 835 C C . HIS A 1 99 ? -1.126 0.193 -13.833 1.00 92.75 99 HIS A C 1
ATOM 837 O O . HIS A 1 99 ? -1.862 -0.747 -13.531 1.00 92.75 99 HIS A O 1
ATOM 843 N N . ILE A 1 100 ? -0.709 0.380 -15.085 1.00 94.88 100 ILE A N 1
ATOM 844 C CA . ILE A 1 100 ? -0.985 -0.557 -16.175 1.00 94.88 100 ILE A CA 1
ATOM 845 C C . ILE A 1 100 ? -0.366 -1.933 -15.882 1.00 94.88 100 ILE A C 1
ATOM 847 O O . ILE A 1 100 ? 0.785 -2.043 -15.464 1.00 94.88 100 ILE A O 1
ATOM 851 N N . THR A 1 101 ? -1.118 -3.006 -16.136 1.00 95.00 101 THR A N 1
ATOM 852 C CA . THR A 1 101 ? -0.628 -4.369 -15.891 1.00 95.00 101 THR A CA 1
ATOM 853 C C . THR A 1 101 ? 0.477 -4.766 -16.881 1.00 95.00 101 THR A C 1
ATOM 855 O O . THR A 1 101 ? 0.474 -4.288 -18.021 1.00 95.00 101 THR A O 1
ATOM 858 N N . PRO A 1 102 ? 1.392 -5.692 -16.524 1.00 95.12 102 PRO A N 1
ATOM 859 C CA . PRO A 1 102 ? 2.539 -6.037 -17.371 1.00 95.12 102 PRO A CA 1
ATOM 860 C C . PRO A 1 102 ? 2.166 -6.446 -18.803 1.00 95.12 102 PRO A C 1
ATOM 862 O O . PRO A 1 102 ? 2.777 -5.989 -19.768 1.00 95.12 102 PRO A O 1
ATOM 865 N N . LEU A 1 103 ? 1.122 -7.266 -18.970 1.00 97.06 103 LEU A N 1
ATOM 866 C CA . LEU A 1 103 ? 0.668 -7.718 -20.291 1.00 97.06 103 LEU A CA 1
ATOM 867 C C . LEU A 1 103 ? 0.070 -6.580 -21.127 1.00 97.06 103 LEU A C 1
ATOM 869 O O . LEU A 1 103 ? 0.320 -6.511 -22.331 1.00 97.06 103 LEU A O 1
ATOM 873 N N . ARG A 1 104 ? -0.684 -5.669 -20.500 1.00 97.44 104 ARG A N 1
ATOM 874 C CA . ARG A 1 104 ? -1.242 -4.488 -21.174 1.00 97.44 104 ARG A CA 1
ATOM 875 C C . ARG A 1 104 ? -0.140 -3.506 -21.560 1.00 97.44 104 ARG A C 1
ATOM 877 O O . ARG A 1 104 ? -0.145 -3.017 -22.685 1.00 97.44 104 ARG A O 1
ATOM 884 N N . LEU A 1 105 ? 0.835 -3.291 -20.679 1.00 97.00 105 LEU A N 1
ATOM 885 C CA . LEU A 1 105 ? 2.007 -2.467 -20.960 1.00 97.00 105 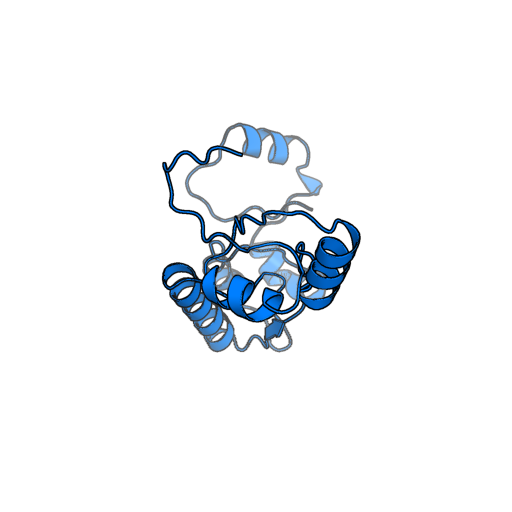LEU A CA 1
ATOM 886 C C . LEU A 1 105 ? 2.800 -3.022 -22.143 1.00 97.00 105 LEU A C 1
ATOM 888 O O . LEU A 1 105 ? 3.122 -2.289 -23.070 1.00 97.00 105 LEU A O 1
ATOM 892 N N . LYS A 1 106 ? 3.045 -4.334 -22.166 1.00 97.19 106 LYS A N 1
ATOM 893 C CA . LYS A 1 106 ? 3.732 -5.001 -23.276 1.00 97.19 106 LYS A CA 1
ATOM 894 C C . LYS A 1 106 ? 2.984 -4.873 -24.600 1.00 97.19 106 LYS A C 1
ATOM 896 O O . LYS A 1 106 ? 3.616 -4.650 -25.630 1.00 97.19 106 LYS A O 1
ATOM 901 N N . ALA A 1 107 ? 1.658 -5.012 -24.581 1.00 97.88 107 ALA A N 1
ATOM 902 C CA . ALA A 1 107 ? 0.831 -4.811 -25.768 1.00 97.88 107 ALA A CA 1
ATOM 903 C C . ALA A 1 107 ? 0.942 -3.366 -26.282 1.00 97.88 107 ALA A C 1
ATOM 905 O O . ALA A 1 107 ? 1.212 -3.168 -27.463 1.00 97.88 107 ALA A O 1
ATOM 906 N N . CYS A 1 108 ? 0.848 -2.386 -25.380 1.00 97.69 108 CYS A N 1
ATOM 907 C CA . CYS A 1 108 ? 1.017 -0.967 -25.686 1.00 97.69 108 CYS A CA 1
ATOM 908 C C . CYS A 1 108 ? 2.398 -0.673 -26.298 1.00 97.69 108 CYS A C 1
ATOM 910 O O . CYS A 1 108 ? 2.493 -0.093 -27.373 1.00 97.69 108 CYS A O 1
ATOM 912 N N . LEU A 1 109 ? 3.484 -1.157 -25.688 1.00 97.38 109 LEU A N 1
ATOM 913 C CA . LEU A 1 109 ? 4.841 -0.963 -26.216 1.00 97.38 109 LEU A CA 1
ATOM 914 C C . LEU A 1 109 ? 5.052 -1.641 -27.577 1.00 97.38 109 LEU A C 1
ATOM 916 O O . LEU A 1 109 ? 5.775 -1.114 -28.423 1.00 97.38 109 LEU A O 1
ATOM 920 N N . LYS A 1 110 ? 4.420 -2.799 -27.805 1.00 97.38 110 LYS A N 1
ATOM 921 C CA . LYS A 1 110 ? 4.441 -3.482 -29.105 1.00 97.38 110 LYS A CA 1
ATOM 922 C C . LYS A 1 110 ? 3.737 -2.662 -30.186 1.00 97.38 110 LYS A C 1
ATOM 924 O O . LYS A 1 110 ? 4.217 -2.644 -31.315 1.00 97.38 110 LYS A O 1
ATOM 929 N N . GLU A 1 111 ? 2.624 -2.020 -29.846 1.00 98.00 111 GLU A N 1
ATOM 930 C CA . GLU A 1 111 ? 1.863 -1.151 -30.748 1.00 98.00 111 GLU A CA 1
ATOM 931 C C . GLU A 1 111 ? 2.617 0.146 -31.054 1.00 98.00 111 GLU A C 1
ATOM 933 O O . GLU A 1 111 ? 2.780 0.497 -32.220 1.00 98.00 111 GLU A O 1
ATOM 938 N N . ILE A 1 112 ? 3.169 0.796 -30.024 1.00 97.62 112 ILE A N 1
ATOM 939 C CA . ILE A 1 112 ? 4.018 1.987 -30.169 1.00 97.62 112 ILE A CA 1
ATOM 940 C C . ILE A 1 112 ? 5.247 1.676 -31.037 1.00 97.62 112 ILE A C 1
ATOM 942 O O . ILE A 1 112 ? 5.679 2.518 -31.822 1.00 97.62 112 ILE A O 1
ATOM 946 N N . ASN A 1 113 ? 5.817 0.471 -30.901 1.00 96.50 113 ASN A N 1
ATOM 947 C CA . ASN A 1 113 ? 6.968 -0.006 -31.672 1.00 96.50 113 ASN A CA 1
ATOM 948 C C . ASN A 1 113 ? 8.159 0.978 -31.646 1.00 96.50 113 ASN A C 1
ATOM 950 O O . ASN A 1 113 ? 8.801 1.249 -32.664 1.00 96.50 113 ASN A O 1
ATOM 954 N N . ALA A 1 114 ? 8.449 1.529 -30.463 1.00 96.50 114 ALA A N 1
ATOM 955 C CA . ALA A 1 114 ? 9.571 2.439 -30.267 1.00 96.50 114 ALA A CA 1
ATOM 956 C C . ALA A 1 114 ? 10.907 1.739 -30.560 1.00 96.50 114 ALA A C 1
ATOM 958 O O . ALA A 1 114 ? 11.084 0.562 -30.246 1.00 96.50 114 ALA A O 1
ATOM 959 N N . LYS A 1 115 ? 11.879 2.475 -31.115 1.00 96.19 115 LYS A N 1
ATOM 960 C CA . LYS A 1 115 ? 13.237 1.948 -31.344 1.00 96.19 115 LYS A CA 1
ATOM 961 C C . LYS A 1 115 ? 13.987 1.698 -30.032 1.00 96.19 115 LYS A C 1
ATOM 963 O O . LYS A 1 115 ? 14.756 0.747 -29.947 1.00 96.19 115 LYS A O 1
ATOM 968 N N . ARG A 1 116 ? 13.758 2.553 -29.031 1.00 96.50 116 ARG A N 1
ATOM 969 C CA . ARG A 1 116 ? 14.424 2.550 -27.722 1.00 96.50 116 ARG A CA 1
ATOM 970 C C . ARG A 1 116 ? 13.387 2.735 -26.619 1.00 96.50 116 ARG A C 1
ATOM 972 O O . ARG A 1 116 ? 12.445 3.507 -26.795 1.00 96.50 116 ARG A O 1
ATOM 979 N N . ILE A 1 117 ? 13.541 2.011 -25.516 1.00 96.88 117 ILE A N 1
ATOM 980 C CA . ILE A 1 117 ? 12.608 1.973 -24.385 1.00 96.88 117 ILE A CA 1
ATOM 981 C C . ILE A 1 117 ? 13.408 2.182 -23.099 1.00 96.88 117 ILE A C 1
ATOM 983 O O . ILE A 1 117 ? 14.299 1.395 -22.792 1.00 96.88 117 ILE A O 1
ATOM 987 N N . PHE A 1 118 ? 13.043 3.204 -22.330 1.00 96.62 118 PHE A N 1
ATOM 988 C CA . PHE A 1 118 ? 13.692 3.567 -21.071 1.00 96.62 118 PHE A CA 1
ATOM 989 C C . PHE A 1 118 ? 12.712 3.329 -19.913 1.00 96.62 118 PHE A C 1
ATOM 991 O O . PHE A 1 118 ? 11.805 4.142 -19.720 1.00 96.62 118 PHE A O 1
ATOM 998 N N . PRO A 1 119 ? 12.807 2.204 -19.179 1.00 95.94 119 PRO A N 1
ATOM 999 C CA . PRO A 1 119 ? 11.955 1.966 -18.026 1.00 95.94 119 PRO A CA 1
ATOM 1000 C C . PRO A 1 119 ? 12.324 2.931 -16.902 1.00 95.94 119 PRO A C 1
ATOM 1002 O O . PRO A 1 119 ? 13.462 2.960 -16.449 1.00 95.94 119 PRO A O 1
ATOM 1005 N N . VAL A 1 120 ? 11.336 3.686 -16.433 1.00 94.94 120 VAL A N 1
ATOM 1006 C CA . VAL A 1 120 ? 11.433 4.567 -15.263 1.00 94.94 120 VAL A CA 1
ATOM 1007 C C . VAL A 1 120 ? 10.338 4.202 -14.264 1.00 94.94 120 VAL A C 1
ATOM 1009 O O . VAL A 1 120 ? 9.394 3.494 -14.618 1.00 94.94 120 VAL A O 1
ATOM 1012 N N . HIS A 1 121 ? 10.445 4.702 -13.029 1.00 93.25 121 HIS A N 1
ATOM 1013 C CA . HIS A 1 121 ? 9.446 4.484 -11.975 1.00 93.25 121 HIS A CA 1
ATOM 1014 C C . HIS A 1 121 ? 9.218 2.989 -11.658 1.00 93.25 121 HIS A C 1
ATOM 1016 O O . HIS A 1 121 ? 8.090 2.507 -11.584 1.00 93.25 121 HIS A O 1
ATOM 1022 N N . THR A 1 122 ? 10.314 2.238 -11.516 1.00 90.94 122 THR A N 1
ATOM 1023 C CA . THR A 1 122 ? 10.313 0.826 -11.119 1.00 90.94 122 THR A CA 1
ATOM 1024 C C . THR A 1 122 ? 11.570 0.501 -10.314 1.00 90.94 122 THR A C 1
ATOM 1026 O O . THR A 1 122 ? 12.662 0.913 -10.696 1.00 90.94 122 THR A O 1
ATOM 1029 N N . GLU A 1 123 ? 11.422 -0.287 -9.249 1.00 89.50 123 GLU A N 1
ATOM 1030 C CA . GLU A 1 123 ? 12.548 -0.842 -8.481 1.00 89.50 123 GLU A CA 1
ATOM 1031 C C . GLU A 1 123 ? 13.203 -2.046 -9.188 1.00 89.50 123 GLU A C 1
ATOM 1033 O O . GLU A 1 123 ? 14.255 -2.524 -8.777 1.00 89.50 123 GLU A O 1
ATOM 1038 N N . ASN A 1 124 ? 12.599 -2.567 -10.268 1.00 92.56 124 ASN A N 1
ATOM 1039 C CA . ASN A 1 124 ? 13.055 -3.790 -10.933 1.00 92.56 124 ASN A CA 1
ATOM 1040 C C . ASN A 1 124 ? 13.135 -3.636 -12.463 1.00 92.56 124 ASN A C 1
ATOM 1042 O O . ASN A 1 124 ? 12.475 -4.338 -13.238 1.00 92.56 124 ASN A O 1
ATOM 1046 N N . ALA A 1 125 ? 13.972 -2.695 -12.910 1.00 95.31 125 ALA A N 1
ATOM 1047 C CA . ALA A 1 125 ? 14.197 -2.418 -14.331 1.00 95.31 125 ALA A CA 1
ATOM 1048 C C . ALA A 1 125 ? 14.742 -3.639 -15.101 1.00 95.31 125 ALA A C 1
ATOM 1050 O O . ALA A 1 125 ? 14.422 -3.827 -16.278 1.00 95.31 125 ALA A O 1
ATOM 1051 N N . GLU A 1 126 ? 15.508 -4.512 -14.442 1.00 95.81 126 GLU A N 1
ATOM 1052 C CA . GLU A 1 126 ? 15.983 -5.758 -15.048 1.00 95.81 126 GLU A CA 1
ATOM 1053 C C . GLU A 1 126 ? 14.847 -6.736 -15.357 1.00 95.81 126 GLU A C 1
ATOM 1055 O O . GLU A 1 126 ? 14.825 -7.337 -16.435 1.00 95.81 126 GLU A O 1
ATOM 1060 N N . LEU A 1 127 ? 13.893 -6.908 -14.434 1.00 95.62 127 LEU A N 1
ATOM 1061 C CA . LEU A 1 127 ? 12.714 -7.738 -14.670 1.00 95.62 127 LEU A CA 1
ATOM 1062 C C . LEU A 1 127 ? 11.903 -7.193 -15.845 1.00 95.62 127 LEU A C 1
ATOM 1064 O O . LEU A 1 127 ? 11.500 -7.966 -16.717 1.00 95.62 127 LEU A O 1
ATOM 1068 N N . PHE A 1 128 ? 11.721 -5.871 -15.910 1.00 96.69 128 PHE A N 1
ATOM 1069 C CA . PHE A 1 128 ? 11.085 -5.224 -17.054 1.00 96.69 128 PHE A CA 1
A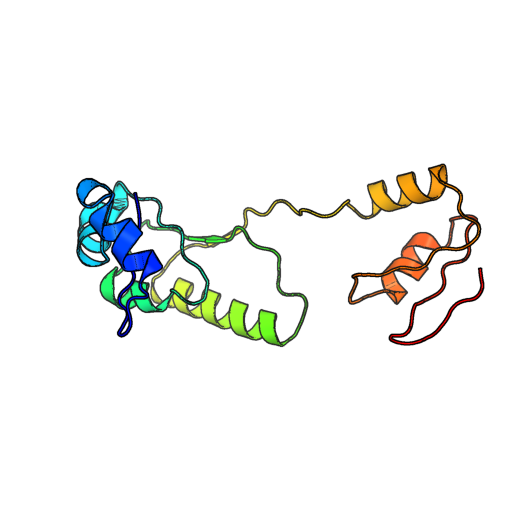TOM 1070 C C . PHE A 1 128 ? 11.822 -5.556 -18.361 1.00 96.69 128 PHE A C 1
ATOM 1072 O O . PHE A 1 128 ? 11.198 -6.030 -19.312 1.00 96.69 128 PHE A O 1
ATOM 1079 N N . ALA A 1 129 ? 13.148 -5.386 -18.408 1.00 96.44 129 ALA A N 1
ATOM 1080 C CA . ALA A 1 129 ? 13.948 -5.678 -19.597 1.00 96.44 129 ALA A CA 1
ATOM 1081 C C . ALA A 1 129 ? 13.829 -7.151 -20.030 1.00 96.44 129 ALA A C 1
ATOM 1083 O O . ALA A 1 129 ? 13.583 -7.441 -21.204 1.00 96.44 129 ALA A O 1
ATOM 1084 N N . LYS A 1 130 ? 13.903 -8.089 -19.075 1.00 97.00 130 LYS A N 1
ATOM 1085 C CA . LYS A 1 130 ? 13.703 -9.528 -19.320 1.00 97.00 130 LYS A CA 1
ATOM 1086 C C . LYS A 1 130 ? 12.303 -9.821 -19.861 1.00 97.00 130 LYS A C 1
ATOM 1088 O O . LYS A 1 130 ? 12.159 -10.603 -20.800 1.00 97.00 130 LYS A O 1
ATOM 1093 N N . PHE A 1 131 ? 11.273 -9.185 -19.309 1.00 97.19 131 PHE A N 1
ATOM 1094 C CA . PHE A 1 131 ? 9.888 -9.386 -19.731 1.00 97.19 131 PHE A CA 1
ATOM 1095 C C . PHE A 1 131 ? 9.602 -8.817 -21.132 1.00 97.19 131 PHE A C 1
ATOM 1097 O O . PHE A 1 131 ? 8.797 -9.384 -21.881 1.00 97.19 131 PHE A O 1
ATOM 1104 N N . MET A 1 132 ? 10.288 -7.735 -21.515 1.00 97.19 132 MET A N 1
ATOM 1105 C CA . MET A 1 132 ? 10.122 -7.042 -22.799 1.00 97.19 132 MET A CA 1
ATOM 1106 C C . MET A 1 132 ? 11.078 -7.512 -23.909 1.00 97.19 132 MET A C 1
ATOM 1108 O O . MET A 1 132 ? 10.968 -7.037 -25.035 1.00 97.19 132 MET A O 1
ATOM 1112 N N . 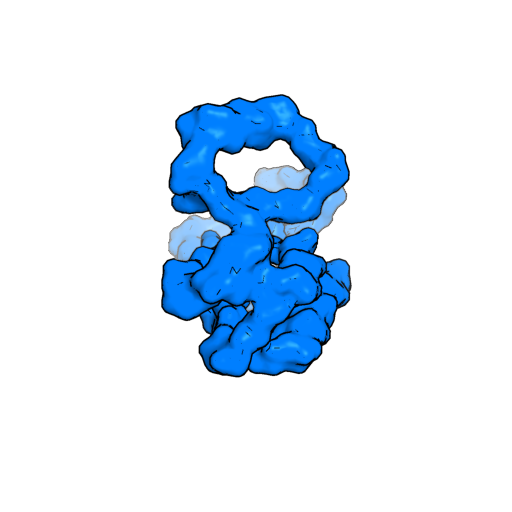ARG A 1 133 ? 11.959 -8.489 -23.648 1.00 95.31 133 ARG A N 1
ATOM 1113 C CA . ARG A 1 133 ? 12.997 -8.997 -24.577 1.00 95.31 133 ARG A CA 1
ATOM 1114 C C . ARG A 1 133 ? 12.530 -9.330 -26.001 1.00 95.31 133 ARG A C 1
ATOM 1116 O O . ARG A 1 133 ? 13.337 -9.318 -26.919 1.00 95.31 133 ARG A O 1
ATOM 1123 N N . ASN A 1 134 ? 11.269 -9.717 -26.184 1.00 95.12 134 ASN A N 1
ATOM 1124 C CA . ASN A 1 134 ? 10.727 -10.098 -27.493 1.00 95.12 134 ASN A CA 1
ATOM 1125 C C . ASN A 1 134 ? 10.031 -8.942 -28.234 1.00 95.12 134 ASN A C 1
ATOM 1127 O O . ASN A 1 134 ? 9.364 -9.180 -29.242 1.00 95.12 134 ASN A O 1
ATOM 1131 N N . LEU A 1 135 ? 10.131 -7.714 -27.726 1.00 96.31 135 LEU A N 1
ATOM 1132 C CA . LEU A 1 135 ? 9.770 -6.512 -28.469 1.00 96.31 135 LEU A CA 1
ATOM 1133 C C . LEU A 1 135 ? 10.904 -6.132 -29.431 1.00 96.31 135 LEU A C 1
ATOM 1135 O O . LEU A 1 135 ? 12.052 -6.518 -29.239 1.00 96.31 135 LEU A O 1
ATOM 1139 N N . LYS A 1 136 ? 10.573 -5.380 -30.486 1.00 94.50 136 LYS A N 1
ATOM 1140 C CA . LYS A 1 136 ? 11.568 -4.911 -31.466 1.00 94.50 136 LYS A CA 1
ATOM 1141 C C . LYS A 1 136 ? 12.461 -3.794 -30.916 1.00 94.50 136 LYS A C 1
ATOM 1143 O O . LYS A 1 136 ? 13.593 -3.658 -31.364 1.00 94.50 136 LYS A O 1
ATOM 1148 N N . GLY A 1 137 ? 11.932 -2.986 -29.997 1.00 93.56 137 GLY A N 1
ATOM 1149 C CA . GLY A 1 137 ? 12.659 -1.886 -29.373 1.00 93.56 137 GLY A CA 1
ATOM 1150 C C . GLY A 1 137 ? 13.721 -2.373 -28.395 1.00 93.56 137 GLY A C 1
ATOM 1151 O O . GLY A 1 137 ? 13.490 -3.319 -27.642 1.00 93.56 137 GLY A O 1
ATOM 1152 N N . GLN A 1 138 ? 14.867 -1.697 -28.378 1.00 95.06 138 GLN A N 1
ATOM 1153 C CA . GLN A 1 138 ? 15.928 -1.951 -27.412 1.00 95.06 138 GLN A CA 1
ATOM 1154 C C . GLN A 1 138 ? 15.554 -1.350 -26.053 1.00 95.06 138 GLN A C 1
ATOM 1156 O O . GLN A 1 138 ? 15.261 -0.159 -25.960 1.00 95.06 138 GLN A O 1
ATOM 1161 N N . VAL A 1 139 ? 15.570 -2.166 -24.998 1.00 96.81 139 VAL A N 1
ATOM 1162 C CA . VAL A 1 139 ? 15.393 -1.682 -23.622 1.00 96.81 139 VAL A CA 1
ATOM 1163 C C . VAL A 1 139 ? 16.741 -1.229 -23.068 1.00 96.81 139 VAL A C 1
ATOM 1165 O O . VAL A 1 139 ? 17.696 -2.002 -23.067 1.00 96.81 139 VAL A O 1
ATOM 1168 N N . GLU A 1 140 ? 16.805 0.004 -22.574 1.00 95.88 140 GLU A N 1
ATOM 1169 C CA . GLU A 1 140 ? 17.987 0.597 -21.945 1.00 95.88 140 GLU A CA 1
ATOM 1170 C C . GLU A 1 140 ? 17.693 0.908 -20.481 1.00 95.88 140 GLU A C 1
ATOM 1172 O O . GLU A 1 140 ? 16.881 1.781 -20.183 1.00 95.88 140 GLU A O 1
ATOM 1177 N N . ILE A 1 141 ? 18.344 0.185 -19.564 1.00 96.31 141 ILE A N 1
ATOM 1178 C CA . ILE A 1 141 ? 18.192 0.413 -18.123 1.00 96.31 141 ILE A CA 1
ATOM 1179 C C . ILE A 1 141 ? 18.734 1.803 -17.785 1.00 96.31 141 ILE A C 1
ATOM 1181 O O . ILE A 1 141 ? 19.884 2.118 -18.091 1.00 96.31 141 ILE A O 1
ATOM 1185 N N . THR A 1 142 ? 17.895 2.633 -17.165 1.00 95.06 142 THR A N 1
ATOM 1186 C CA . THR A 1 142 ? 18.246 4.016 -16.851 1.00 95.06 142 THR A CA 1
ATOM 1187 C C . THR A 1 142 ? 18.978 4.144 -15.520 1.00 95.06 142 THR A C 1
ATOM 1189 O O . THR A 1 142 ? 18.508 3.659 -14.495 1.00 95.06 142 THR A O 1
ATOM 1192 N N . GLU A 1 143 ? 20.067 4.900 -15.521 1.00 93.88 143 GLU A N 1
ATOM 1193 C CA . GLU A 1 143 ? 20.802 5.375 -14.348 1.00 93.88 143 GLU A CA 1
ATOM 1194 C C . GLU A 1 143 ? 20.426 6.825 -13.996 1.00 93.88 143 GLU A C 1
ATOM 1196 O O . GLU A 1 143 ? 20.274 7.683 -14.874 1.00 93.88 143 GLU A O 1
ATOM 1201 N N . LYS A 1 144 ? 20.306 7.116 -12.696 1.00 93.56 144 LYS A N 1
ATOM 1202 C CA . LYS A 1 144 ? 19.994 8.457 -12.184 1.00 93.56 144 LYS A CA 1
ATOM 1203 C C . LYS A 1 144 ? 21.104 9.450 -12.547 1.00 93.56 144 LYS A C 1
ATOM 1205 O O . LYS A 1 144 ? 22.274 9.195 -12.288 1.00 93.56 144 LYS A O 1
ATOM 1210 N N . GLY A 1 145 ? 20.722 10.604 -13.097 1.00 93.75 145 GLY A N 1
ATOM 1211 C CA . GLY A 1 145 ? 21.651 11.688 -13.446 1.00 93.75 145 GLY A CA 1
ATOM 1212 C C . GLY A 1 145 ? 22.436 11.476 -14.744 1.00 93.75 145 GLY A C 1
ATOM 1213 O O . GLY A 1 145 ? 23.225 12.340 -15.114 1.00 93.75 145 GLY A O 1
ATOM 1214 N N . ARG A 1 146 ? 22.220 10.363 -15.453 1.00 95.25 146 ARG A N 1
ATOM 1215 C CA . ARG A 1 146 ? 22.841 10.107 -16.753 1.00 95.25 146 ARG A CA 1
ATOM 1216 C C . ARG A 1 146 ? 22.065 10.784 -17.881 1.00 95.25 146 ARG A C 1
ATOM 1218 O O . ARG A 1 146 ? 20.840 10.703 -17.939 1.00 95.25 146 ARG A O 1
ATOM 1225 N N . GLU A 1 147 ? 22.794 11.400 -18.806 1.00 94.75 147 GLU A N 1
ATOM 1226 C CA . GLU A 1 147 ? 22.238 11.939 -20.047 1.00 94.75 147 GLU A CA 1
ATOM 1227 C C . GLU A 1 147 ? 22.194 10.864 -21.141 1.00 94.75 147 GLU A C 1
ATOM 1229 O O . GLU A 1 147 ? 23.160 10.126 -21.356 1.00 94.75 147 GLU A O 1
ATOM 1234 N N . TYR A 1 148 ? 21.080 10.806 -21.873 1.00 93.12 148 TYR A N 1
ATOM 1235 C CA . TYR A 1 148 ? 20.884 9.892 -22.997 1.00 93.12 148 TYR A CA 1
ATOM 1236 C C . TYR A 1 148 ? 20.675 10.710 -24.267 1.00 93.12 148 TYR A C 1
ATOM 1238 O O . TYR A 1 148 ? 19.753 11.518 -24.352 1.00 93.12 148 TYR A O 1
ATOM 1246 N N . ARG A 1 149 ? 21.528 10.495 -25.272 1.00 90.94 149 ARG A N 1
ATOM 1247 C CA . ARG A 1 149 ? 21.341 11.070 -26.612 1.00 90.94 149 ARG A CA 1
ATOM 1248 C C . ARG A 1 149 ? 20.389 10.179 -27.386 1.00 90.94 149 ARG A C 1
ATOM 1250 O O . ARG A 1 149 ? 20.644 8.977 -27.416 1.00 90.94 149 ARG A O 1
ATOM 1257 N N . LEU A 1 150 ? 19.322 10.746 -27.947 1.00 86.69 150 LEU A N 1
ATOM 1258 C CA . LEU A 1 150 ? 18.246 10.017 -28.630 1.00 86.69 150 LEU A CA 1
ATOM 1259 C C . LEU A 1 150 ? 18.607 9.616 -30.059 1.00 86.69 150 LEU A C 1
ATOM 1261 O O . LEU A 1 150 ? 19.153 10.470 -30.789 1.00 86.69 150 LEU A O 1
#

Foldseek 3Di:
DAEDADDPDDDPVNVVVCVVCVVPYDYLQNCLVPVVPDDDDDDLVRLVSCVSSLDDPPAAAEAADDQDDDPVRVVSVVSVVVSCVVSVHHYHYDYDDPDDDLVRVLVVCLVVLDQEAEDDDDPCLVVSQVSNVPRNHHYDYDDPPDDDDD

Sequence (150 aa):
MVFRKSKERIYAWEKQILERYPDKVIDVERVSKQQQNIILTMSLYDLEQLVEIQPKPGSCYVFSSSEPFNEEMEIDFERLVNWLRHYGLPQYHVHVSGHITPLRLKACLKEINAKRIFPVHTENAELFAKFMRNLKGQVEITEKGREYRL

pLDDT: mean 93.33, std 3.79, range [77.75, 98.0]